Protein AF-A0A8H7W7L3-F1 (afdb_monomer_lite)

InterPro domains:
  IPR043729 Domain of unknown function DUF5672 [PF18922] (2-112)

Organism: NCBI:txid108018

Structure (mmCIF, N/CA/C/O backbone):
data_AF-A0A8H7W7L3-F1
#
_entry.id   AF-A0A8H7W7L3-F1
#
loop_
_atom_site.group_PDB
_atom_site.id
_atom_site.type_symbol
_atom_site.label_atom_id
_atom_site.label_alt_id
_atom_site.label_comp_id
_atom_site.label_asym_id
_atom_site.label_entity_id
_atom_site.label_seq_id
_atom_site.pdbx_PDB_ins_code
_atom_site.Cartn_x
_atom_site.Cartn_y
_atom_site.Cartn_z
_atom_site.occupancy
_atom_site.B_iso_or_equiv
_atom_site.auth_seq_id
_atom_site.auth_comp_id
_atom_site.auth_asym_id
_atom_site.auth_atom_id
_atom_site.pdbx_PDB_model_num
ATOM 1 N N . MET A 1 1 ? -9.084 4.767 2.997 1.00 92.62 1 MET A N 1
ATOM 2 C CA . MET A 1 1 ? -9.690 5.705 3.960 1.00 92.62 1 MET A CA 1
ATOM 3 C C . MET A 1 1 ? -8.735 5.876 5.123 1.00 92.62 1 MET A C 1
ATOM 5 O O . MET A 1 1 ? -8.254 4.860 5.604 1.00 92.62 1 MET A O 1
ATOM 9 N N . ILE A 1 2 ? -8.427 7.110 5.519 1.00 94.69 2 ILE A N 1
ATOM 10 C CA . ILE A 1 2 ? -7.705 7.400 6.769 1.00 94.69 2 ILE A CA 1
ATOM 11 C C . ILE A 1 2 ? -8.759 7.593 7.860 1.00 94.69 2 ILE A C 1
ATOM 13 O O . ILE A 1 2 ? -9.793 8.193 7.582 1.00 94.69 2 ILE A O 1
ATOM 17 N N . CYS A 1 3 ? -8.506 7.074 9.056 1.00 95.50 3 CYS A N 1
ATOM 18 C CA . CYS A 1 3 ? -9.480 7.055 10.145 1.00 95.50 3 CYS A CA 1
ATOM 19 C C . CYS A 1 3 ? -9.270 8.235 11.093 1.00 95.50 3 CYS A C 1
ATOM 21 O O . CYS A 1 3 ? -8.139 8.491 11.511 1.00 95.50 3 CYS A O 1
ATOM 23 N N . GLY A 1 4 ? -10.347 8.939 11.450 1.00 91.56 4 GLY A N 1
ATOM 24 C CA . GLY A 1 4 ? -10.273 10.118 12.320 1.00 91.56 4 GLY A CA 1
ATOM 25 C C . GLY A 1 4 ? -9.783 9.800 13.736 1.00 91.56 4 GLY A C 1
ATOM 26 O O . GLY A 1 4 ? -9.067 10.602 14.332 1.00 91.56 4 GLY A O 1
ATOM 27 N N . ASN A 1 5 ? -10.092 8.601 14.240 1.00 94.31 5 ASN A N 1
ATOM 28 C CA . ASN A 1 5 ? -9.667 8.153 15.570 1.00 94.31 5 ASN A CA 1
ATOM 29 C C . ASN A 1 5 ? -8.257 7.545 15.601 1.00 94.31 5 ASN A C 1
ATOM 31 O O . ASN A 1 5 ? -7.821 7.112 16.664 1.00 94.31 5 ASN A O 1
ATOM 35 N N . ALA A 1 6 ? -7.532 7.512 14.476 1.00 93.06 6 ALA A N 1
ATOM 36 C CA . ALA A 1 6 ? -6.223 6.877 14.398 1.00 93.06 6 ALA A CA 1
ATOM 37 C C . ALA A 1 6 ? -5.247 7.370 15.488 1.00 93.06 6 ALA A C 1
ATOM 39 O O . ALA A 1 6 ? -4.951 8.560 15.581 1.00 93.06 6 ALA A O 1
ATOM 40 N N . HIS A 1 7 ? -4.662 6.447 16.265 1.00 91.06 7 HIS A N 1
ATOM 41 C CA . HIS A 1 7 ? -3.633 6.778 17.267 1.00 91.06 7 HIS A CA 1
ATOM 42 C C . HIS A 1 7 ? -2.371 7.391 16.653 1.00 91.06 7 HIS A C 1
ATOM 44 O O . HIS A 1 7 ? -1.645 8.148 17.300 1.00 91.06 7 HIS A O 1
ATOM 50 N N . ARG A 1 8 ? -2.080 7.032 15.401 1.00 91.69 8 ARG A N 1
ATOM 51 C CA . ARG A 1 8 ? -0.943 7.540 14.637 1.00 91.69 8 ARG A CA 1
ATOM 52 C C . ARG A 1 8 ? -1.433 8.546 13.614 1.00 91.69 8 ARG A C 1
ATOM 54 O O . ARG A 1 8 ? -2.539 8.446 13.101 1.00 91.69 8 ARG A O 1
ATOM 61 N N . THR A 1 9 ? -0.562 9.481 13.263 1.00 93.06 9 THR A N 1
ATOM 62 C CA . THR A 1 9 ? -0.818 10.429 12.175 1.00 93.06 9 THR A CA 1
ATOM 63 C C . THR A 1 9 ? -0.048 10.007 10.931 1.00 93.06 9 THR A C 1
ATOM 65 O O . THR A 1 9 ? 0.904 9.229 11.010 1.00 93.06 9 THR A O 1
ATOM 68 N N . VAL A 1 10 ? -0.393 10.577 9.774 1.00 91.75 10 VAL A N 1
ATOM 69 C CA . VAL A 1 10 ? 0.396 10.426 8.537 1.00 91.75 10 VAL A CA 1
ATOM 70 C C . VAL A 1 10 ? 1.879 10.753 8.775 1.00 91.75 10 VAL A C 1
ATOM 72 O O . VAL A 1 10 ? 2.758 10.050 8.277 1.00 91.75 10 VAL A O 1
ATOM 75 N N . ASN A 1 11 ? 2.167 11.759 9.611 1.00 91.81 11 ASN A N 1
ATOM 76 C CA . ASN A 1 11 ? 3.531 12.176 9.949 1.00 91.81 11 ASN A CA 1
ATOM 77 C C . ASN A 1 11 ? 4.357 11.062 10.601 1.00 91.81 11 ASN A C 1
ATOM 79 O O . ASN A 1 11 ? 5.564 10.986 10.377 1.00 91.81 11 ASN A O 1
ATOM 83 N N . SER A 1 12 ? 3.715 10.147 11.332 1.00 91.31 12 SER A N 1
ATOM 84 C CA . SER A 1 12 ? 4.367 8.982 11.936 1.00 91.31 12 SER A CA 1
ATOM 85 C C . SER A 1 12 ? 4.935 7.996 10.907 1.00 91.31 12 SER A C 1
ATOM 87 O O . SER A 1 12 ? 5.641 7.069 11.301 1.00 91.31 12 SER A O 1
ATOM 89 N N . PHE A 1 13 ? 4.615 8.165 9.621 1.00 91.19 13 PHE A N 1
ATOM 90 C CA . PHE A 1 13 ? 5.050 7.303 8.523 1.00 91.19 13 PHE A CA 1
ATOM 91 C C . PHE A 1 13 ? 5.861 8.045 7.456 1.00 91.19 13 PHE A C 1
ATOM 93 O O . PHE A 1 13 ? 6.380 7.392 6.558 1.00 91.19 13 PHE A O 1
ATOM 100 N N . LEU A 1 14 ? 6.044 9.366 7.565 1.00 85.69 14 LEU A N 1
ATOM 101 C CA . LEU A 1 14 ? 6.873 10.145 6.634 1.00 85.69 14 LEU A CA 1
ATOM 102 C C . LEU A 1 14 ? 8.346 9.706 6.534 1.00 85.69 14 LEU A C 1
ATOM 104 O O . LEU A 1 14 ? 8.915 9.887 5.458 1.00 85.69 14 LEU A O 1
ATOM 108 N N . PRO A 1 15 ? 8.981 9.098 7.562 1.00 79.25 15 PRO A N 1
ATOM 109 C CA . PRO A 1 15 ? 10.292 8.474 7.376 1.00 79.25 15 PRO A CA 1
ATOM 110 C C . PRO A 1 15 ? 10.283 7.331 6.350 1.00 79.25 15 PRO A C 1
ATOM 112 O O . PRO A 1 15 ? 11.335 6.954 5.838 1.00 79.25 15 PRO A O 1
ATOM 115 N N . SER A 1 16 ? 9.110 6.769 6.047 1.00 75.69 16 SER A N 1
ATOM 116 C CA . SER A 1 16 ? 8.960 5.719 5.047 1.00 75.69 16 SER A CA 1
ATOM 117 C C . SER A 1 16 ? 8.977 6.315 3.651 1.00 75.69 16 SER A C 1
ATOM 119 O O . SER A 1 16 ? 8.194 7.194 3.299 1.00 75.69 16 SER A O 1
ATOM 121 N N . THR A 1 17 ? 9.837 5.761 2.812 1.00 84.50 17 THR A N 1
ATOM 122 C CA . THR A 1 17 ? 9.951 6.169 1.416 1.00 84.50 17 THR A CA 1
ATOM 123 C C . THR A 1 17 ? 8.742 5.744 0.576 1.00 84.50 17 THR A C 1
ATOM 125 O O . THR A 1 17 ? 8.335 6.452 -0.348 1.00 84.50 17 THR A O 1
ATOM 128 N N . PHE A 1 18 ? 8.169 4.585 0.896 1.00 94.75 18 PHE A N 1
ATOM 129 C CA . PHE A 1 18 ? 6.984 4.040 0.249 1.00 94.75 18 PHE A CA 1
ATOM 130 C C . PHE A 1 18 ? 6.314 3.037 1.184 1.00 94.75 18 PHE A C 1
ATOM 132 O O . PHE A 1 18 ? 6.982 2.148 1.714 1.00 94.75 18 PHE A O 1
ATOM 139 N N . ILE A 1 19 ? 5.015 3.203 1.417 1.00 95.62 19 ILE A N 1
ATOM 140 C CA . ILE A 1 19 ? 4.234 2.347 2.313 1.00 95.62 19 ILE A CA 1
ATOM 141 C C . ILE A 1 19 ? 2.780 2.305 1.851 1.00 95.62 19 ILE A C 1
ATOM 143 O O . ILE A 1 19 ? 2.239 3.302 1.378 1.00 95.62 19 ILE A O 1
ATOM 147 N N . GLY A 1 20 ? 2.158 1.143 1.992 1.00 95.88 20 GLY A N 1
ATOM 148 C CA . GLY A 1 20 ? 0.748 0.888 1.717 1.00 95.88 20 GLY A CA 1
ATOM 149 C C . GLY A 1 20 ? 0.308 -0.363 2.469 1.00 95.88 20 GLY A C 1
ATOM 150 O O . GLY A 1 20 ? 1.074 -0.898 3.275 1.00 95.88 20 GLY A O 1
ATOM 151 N N . ALA A 1 21 ? -0.895 -0.864 2.190 1.00 95.94 21 ALA A N 1
ATOM 152 C CA . ALA A 1 21 ? -1.347 -2.104 2.817 1.00 95.94 21 ALA A CA 1
ATOM 153 C C . ALA A 1 21 ? -0.463 -3.279 2.344 1.00 95.94 21 ALA A C 1
ATOM 155 O O . ALA A 1 21 ? -0.296 -3.449 1.130 1.00 95.94 21 ALA A O 1
ATOM 156 N N . PRO A 1 22 ? 0.137 -4.083 3.241 1.00 95.81 22 PRO A N 1
ATOM 157 C CA . PRO A 1 22 ? 1.095 -5.104 2.832 1.00 95.81 22 PRO A CA 1
ATOM 158 C C . PRO A 1 22 ? 0.407 -6.258 2.093 1.00 95.81 22 PRO A C 1
ATOM 160 O O . PRO A 1 22 ? -0.669 -6.711 2.474 1.00 95.81 22 PRO A O 1
ATOM 163 N N . LEU A 1 23 ? 1.041 -6.761 1.035 1.00 94.25 23 LEU A N 1
ATOM 164 C CA . LEU A 1 23 ? 0.595 -7.936 0.272 1.00 94.25 23 LEU A CA 1
ATOM 165 C C . LEU A 1 23 ? 1.491 -9.156 0.506 1.00 94.25 23 LEU A C 1
ATOM 167 O O . LEU A 1 23 ? 1.060 -10.291 0.319 1.00 94.25 23 LEU A O 1
ATOM 171 N N . SER A 1 24 ? 2.744 -8.926 0.884 1.00 92.88 24 SER A N 1
ATOM 172 C CA . SER A 1 24 ? 3.746 -9.960 1.127 1.00 92.88 24 SER A CA 1
ATOM 173 C C . SER A 1 24 ? 3.788 -10.388 2.598 1.00 92.88 24 SER A C 1
ATOM 175 O O . SER A 1 24 ? 3.432 -9.629 3.505 1.00 92.88 24 SER A O 1
ATOM 177 N N . ARG A 1 25 ? 4.256 -11.617 2.837 1.00 89.31 25 ARG A N 1
ATOM 178 C CA . ARG A 1 25 ? 4.705 -12.074 4.166 1.00 89.31 25 ARG A CA 1
ATOM 179 C C . ARG A 1 25 ? 6.132 -11.584 4.443 1.00 89.31 25 ARG A C 1
ATOM 181 O O . ARG A 1 25 ? 6.815 -11.148 3.520 1.00 89.31 25 ARG A O 1
ATOM 188 N N . ASP A 1 26 ? 6.597 -11.694 5.688 1.00 85.62 26 ASP A N 1
ATOM 189 C CA . ASP A 1 26 ? 7.909 -11.168 6.111 1.00 85.62 26 ASP A CA 1
ATOM 190 C C . ASP A 1 26 ? 9.111 -11.757 5.359 1.00 85.62 26 ASP A C 1
ATOM 192 O O . ASP A 1 26 ? 10.131 -11.094 5.202 1.00 85.62 26 ASP A O 1
ATOM 196 N N . ASN A 1 27 ? 8.993 -12.989 4.859 1.00 87.44 27 ASN A N 1
ATOM 197 C CA . ASN A 1 27 ? 10.048 -13.693 4.127 1.00 87.44 27 ASN A CA 1
ATOM 198 C C . ASN A 1 27 ? 9.931 -13.578 2.596 1.00 87.44 27 ASN A C 1
ATOM 200 O O . ASN A 1 27 ? 10.557 -14.349 1.869 1.00 87.44 27 ASN A O 1
ATOM 204 N N . GLN A 1 28 ? 9.108 -12.658 2.094 1.00 91.44 28 GLN A N 1
ATOM 205 C CA . GLN A 1 28 ? 8.880 -12.444 0.666 1.00 91.44 28 GLN A CA 1
ATOM 206 C C . GLN A 1 28 ? 9.316 -11.031 0.254 1.00 91.44 28 GLN A C 1
ATOM 208 O O . GLN A 1 28 ? 9.306 -10.129 1.094 1.00 91.44 28 GLN A O 1
ATOM 213 N N . PRO A 1 29 ? 9.649 -10.806 -1.036 1.00 92.25 29 PRO A N 1
ATOM 214 C CA . PRO A 1 29 ? 9.879 -9.459 -1.555 1.00 92.25 29 PRO A CA 1
ATOM 215 C C . PRO A 1 29 ? 8.722 -8.532 -1.195 1.00 92.25 29 PRO A C 1
ATOM 217 O O . PRO A 1 29 ? 7.556 -8.942 -1.289 1.00 92.25 29 PRO A O 1
ATOM 220 N N . LYS A 1 30 ? 9.040 -7.303 -0.784 1.00 94.88 30 LYS A N 1
ATOM 221 C CA . LYS A 1 30 ? 8.043 -6.396 -0.219 1.00 94.88 30 LYS A CA 1
ATOM 222 C C . LYS A 1 30 ? 7.086 -5.938 -1.301 1.00 94.88 30 LYS A C 1
ATOM 224 O O . LYS A 1 30 ? 7.480 -5.412 -2.339 1.00 94.88 30 LYS A O 1
ATOM 229 N N . LYS A 1 31 ? 5.798 -6.139 -1.047 1.00 95.75 31 LYS A N 1
ATOM 230 C CA . LYS A 1 31 ? 4.718 -5.717 -1.935 1.00 95.75 31 LYS A CA 1
ATOM 231 C C . LYS A 1 31 ? 3.684 -4.971 -1.120 1.00 95.75 31 LYS A C 1
ATOM 233 O O . LYS A 1 31 ? 3.272 -5.441 -0.060 1.00 95.75 31 LYS A O 1
ATOM 238 N N . PHE A 1 32 ? 3.229 -3.851 -1.659 1.00 95.75 32 PHE A N 1
ATOM 239 C CA . PHE A 1 32 ? 2.175 -3.041 -1.068 1.00 95.75 32 PHE A CA 1
ATOM 240 C C . PHE A 1 32 ? 1.038 -2.858 -2.066 1.00 95.75 32 PHE A C 1
ATOM 242 O O . PHE A 1 32 ? 1.223 -3.016 -3.272 1.00 95.75 32 PHE A O 1
ATOM 249 N N . ASN A 1 33 ? -0.137 -2.535 -1.546 1.00 92.31 33 ASN A N 1
ATOM 250 C CA . ASN A 1 33 ? -1.307 -2.134 -2.309 1.00 92.31 33 ASN A CA 1
ATOM 251 C C . ASN A 1 33 ? -1.558 -0.645 -2.069 1.00 92.31 33 ASN A C 1
ATOM 253 O O . ASN A 1 33 ? -1.625 -0.228 -0.910 1.00 92.31 33 ASN A O 1
ATOM 257 N N . GLY A 1 34 ? -1.672 0.158 -3.125 1.00 80.88 34 GLY A N 1
ATOM 258 C CA . GLY A 1 34 ? -1.535 1.607 -2.993 1.00 80.88 34 GLY A CA 1
ATOM 259 C C . GLY A 1 34 ? -2.771 2.451 -3.157 1.00 80.88 34 GLY A C 1
ATOM 260 O O . GLY A 1 34 ? -2.628 3.672 -3.137 1.00 80.88 34 GLY A O 1
ATOM 261 N N . GLY A 1 35 ? -3.973 1.869 -3.204 1.00 83.69 35 GLY A N 1
ATOM 262 C CA . GLY A 1 35 ? -5.201 2.669 -3.087 1.00 83.69 35 GLY A CA 1
ATOM 263 C C . GLY A 1 35 ? -5.283 3.462 -1.768 1.00 83.69 35 GLY A C 1
ATOM 264 O O . GLY A 1 35 ? -6.063 4.402 -1.660 1.00 83.69 35 GLY A O 1
ATOM 265 N N . LEU A 1 36 ? -4.452 3.118 -0.779 1.00 92.44 36 LEU A N 1
ATOM 266 C CA . LEU A 1 36 ? -4.001 4.008 0.287 1.00 92.44 36 LEU A CA 1
ATOM 267 C C . LEU A 1 36 ? -2.490 3.800 0.452 1.00 92.44 36 LEU A C 1
ATOM 269 O O . LEU A 1 36 ? -2.069 2.751 0.936 1.00 92.44 36 LEU A O 1
ATOM 273 N N . SER A 1 37 ? -1.682 4.770 0.024 1.00 94.19 37 SER A N 1
ATOM 274 C CA . SER A 1 37 ? -0.219 4.721 0.131 1.00 94.19 37 SER A CA 1
ATOM 275 C C . SER A 1 37 ? 0.394 6.091 0.408 1.00 94.19 37 SER A C 1
ATOM 277 O O . SER A 1 37 ? -0.163 7.119 0.024 1.00 94.19 37 SER A O 1
ATOM 279 N N . LEU A 1 38 ? 1.568 6.102 1.045 1.00 94.19 38 LEU A N 1
ATOM 280 C CA . LEU A 1 38 ? 2.476 7.249 1.030 1.00 94.19 38 LEU A CA 1
ATOM 281 C C . LEU A 1 38 ? 3.633 6.964 0.089 1.00 94.19 38 LEU A C 1
ATOM 283 O O . LEU A 1 38 ? 4.183 5.861 0.072 1.00 94.19 38 LEU A O 1
ATOM 287 N N . ARG A 1 39 ? 4.004 7.982 -0.687 1.00 93.44 39 ARG A N 1
ATOM 288 C CA . ARG A 1 39 ? 5.005 7.868 -1.742 1.00 93.44 39 ARG A CA 1
ATOM 289 C C . ARG A 1 39 ? 5.956 9.056 -1.696 1.00 93.44 39 ARG A C 1
ATOM 291 O O . ARG A 1 39 ? 5.527 10.208 -1.771 1.00 93.44 39 ARG A O 1
ATOM 298 N N . ASN A 1 40 ? 7.255 8.786 -1.640 1.00 92.50 40 ASN A N 1
ATOM 299 C CA . ASN A 1 40 ? 8.275 9.809 -1.824 1.00 92.50 40 ASN A CA 1
ATOM 300 C C . ASN A 1 40 ? 8.305 10.239 -3.301 1.00 92.50 40 ASN A C 1
ATOM 302 O O . ASN A 1 40 ? 8.851 9.540 -4.158 1.00 92.50 40 ASN A O 1
ATOM 306 N N . ARG A 1 41 ? 7.695 11.392 -3.602 1.00 93.88 41 ARG A N 1
ATOM 307 C CA . ARG A 1 41 ? 7.581 11.920 -4.971 1.00 93.88 41 ARG A CA 1
ATOM 308 C C . ARG A 1 41 ? 8.940 12.053 -5.681 1.00 93.88 41 ARG A C 1
ATOM 310 O O . ARG A 1 41 ? 9.028 11.547 -6.799 1.00 93.88 41 ARG A O 1
ATOM 317 N N . PRO A 1 42 ? 9.984 12.682 -5.100 1.00 94.62 42 PRO A N 1
ATOM 318 C CA . PRO A 1 42 ? 11.302 12.743 -5.735 1.00 94.62 42 PRO A CA 1
ATOM 319 C C . PRO A 1 42 ? 11.855 11.375 -6.145 1.00 94.62 42 PRO A C 1
ATOM 321 O O . PRO A 1 42 ? 12.358 11.229 -7.257 1.00 94.62 42 PRO A O 1
ATOM 324 N N . LEU A 1 43 ? 11.719 10.357 -5.291 1.00 94.25 43 LEU A N 1
ATOM 325 C CA . LEU A 1 43 ? 12.184 9.014 -5.624 1.00 94.25 43 LEU A CA 1
ATOM 326 C C . LEU A 1 43 ? 11.360 8.369 -6.742 1.00 94.25 43 LEU A C 1
ATOM 328 O O . LEU A 1 43 ? 11.939 7.789 -7.656 1.00 94.25 43 LEU A O 1
ATOM 332 N N . VAL A 1 44 ? 10.029 8.468 -6.687 1.00 94.88 44 VAL A N 1
ATOM 333 C CA . VAL A 1 44 ? 9.151 7.942 -7.746 1.00 94.88 44 VAL A CA 1
ATOM 334 C C . VAL A 1 44 ? 9.527 8.551 -9.097 1.00 94.88 44 VAL A C 1
ATOM 336 O O . VAL A 1 44 ? 9.702 7.825 -10.072 1.00 94.88 44 VAL A O 1
ATOM 339 N N . LEU A 1 45 ? 9.727 9.871 -9.147 1.00 96.00 45 LEU A N 1
ATOM 340 C CA . LEU A 1 45 ? 10.150 10.558 -10.367 1.00 96.00 45 LEU A CA 1
ATOM 341 C C . LEU A 1 45 ? 11.546 10.121 -10.827 1.00 96.00 45 LEU A C 1
ATOM 343 O O . LEU A 1 45 ? 11.740 9.915 -12.018 1.00 96.00 45 LEU A O 1
ATOM 347 N N . SER A 1 46 ? 12.486 9.923 -9.899 1.00 95.94 46 SER A N 1
ATOM 348 C CA . SER A 1 46 ? 13.829 9.404 -10.199 1.00 95.94 4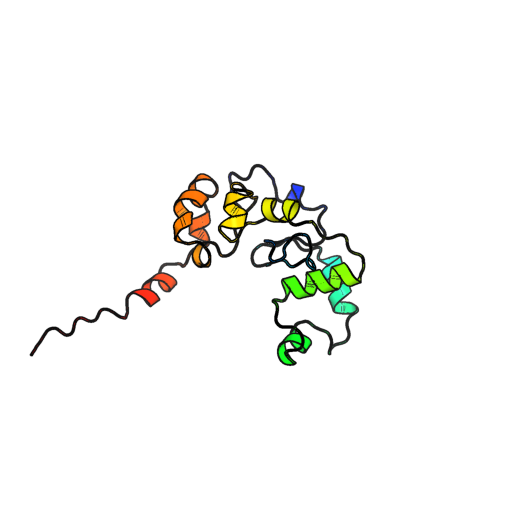6 SER A CA 1
ATOM 349 C C . SER A 1 46 ? 13.795 7.993 -1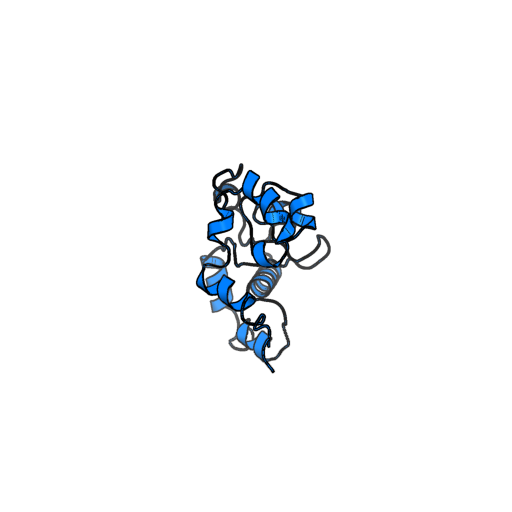0.804 1.00 95.94 46 SER A C 1
ATOM 351 O O . SER A 1 46 ? 14.521 7.692 -11.756 1.00 95.94 46 SER A O 1
ATOM 353 N N . ILE A 1 47 ? 12.914 7.119 -10.304 1.00 96.06 47 ILE A N 1
ATOM 354 C CA . ILE A 1 47 ? 12.687 5.793 -10.894 1.00 96.06 47 ILE A CA 1
ATOM 355 C C . ILE A 1 47 ? 12.172 5.959 -12.323 1.00 96.06 47 ILE A C 1
ATOM 357 O O . ILE A 1 47 ? 12.798 5.448 -13.246 1.00 96.06 47 ILE A O 1
ATOM 361 N N . LEU A 1 48 ? 11.105 6.735 -12.517 1.00 95.38 48 LEU A N 1
ATOM 362 C CA . LEU A 1 48 ? 10.509 6.960 -13.836 1.00 95.38 48 LEU A CA 1
ATOM 363 C C . LEU A 1 48 ? 11.488 7.586 -14.842 1.00 95.38 48 LEU A C 1
ATOM 365 O O . LEU A 1 48 ? 11.441 7.243 -16.017 1.00 95.38 48 LEU A O 1
ATOM 369 N N . SER A 1 49 ? 12.397 8.459 -14.401 1.00 95.62 49 SER A N 1
ATOM 370 C CA . SER A 1 49 ? 13.396 9.079 -15.280 1.00 95.62 49 SER A CA 1
ATOM 371 C C . SER A 1 49 ? 14.611 8.197 -15.579 1.00 95.62 49 SER A C 1
ATOM 373 O O . SER A 1 49 ? 15.364 8.509 -16.495 1.00 95.62 49 SER A O 1
ATOM 375 N N . SER A 1 50 ? 14.856 7.147 -14.785 1.00 94.62 50 SER A N 1
ATOM 376 C CA . SER A 1 50 ? 16.048 6.289 -14.917 1.00 94.62 50 SER A CA 1
ATOM 377 C C . SER A 1 50 ? 15.791 4.970 -15.644 1.00 94.62 50 SER A C 1
ATOM 379 O O . SER A 1 50 ? 16.738 4.325 -16.088 1.00 94.62 50 SER A O 1
ATOM 381 N N . ILE A 1 51 ? 14.533 4.544 -15.748 1.00 94.69 51 ILE A N 1
ATOM 382 C CA . ILE A 1 51 ? 14.155 3.295 -16.413 1.00 94.69 51 ILE A CA 1
ATOM 383 C C . ILE A 1 51 ? 14.077 3.464 -17.932 1.00 94.69 51 ILE A C 1
ATOM 385 O O . ILE A 1 51 ? 13.683 4.507 -18.450 1.00 94.69 51 ILE A O 1
ATOM 389 N N . ALA A 1 52 ? 14.421 2.399 -18.655 1.00 93.12 52 ALA A N 1
ATOM 390 C CA . ALA A 1 52 ? 14.172 2.330 -20.087 1.00 93.12 52 ALA A CA 1
ATOM 391 C C . ALA A 1 52 ? 12.661 2.255 -20.367 1.00 93.12 52 ALA A C 1
ATOM 393 O O . ALA A 1 52 ? 11.899 1.686 -19.584 1.00 93.12 52 ALA A O 1
ATOM 394 N N . PHE A 1 53 ? 12.229 2.772 -21.519 1.00 88.50 53 PHE A N 1
ATOM 395 C CA . PHE A 1 53 ? 10.814 2.788 -21.913 1.00 88.50 53 PHE A CA 1
ATOM 396 C C . PHE A 1 53 ? 10.172 1.388 -21.962 1.00 88.50 53 PHE A C 1
ATOM 398 O O . PHE A 1 53 ? 8.993 1.231 -21.670 1.00 88.50 53 PHE A O 1
ATOM 405 N N . ASN A 1 54 ? 10.942 0.348 -22.289 1.00 91.50 54 ASN A N 1
ATOM 406 C CA . ASN A 1 54 ? 10.469 -1.041 -22.316 1.00 91.50 54 ASN A CA 1
ATOM 407 C C . ASN A 1 54 ? 10.505 -1.743 -20.944 1.00 91.50 54 ASN A C 1
ATOM 409 O O . ASN A 1 54 ? 10.213 -2.933 -20.867 1.00 91.50 54 ASN A O 1
ATOM 413 N N . ALA A 1 55 ? 10.882 -1.025 -19.886 1.00 93.88 55 ALA A N 1
ATOM 414 C CA . ALA A 1 55 ? 11.007 -1.535 -18.528 1.00 93.88 55 ALA A CA 1
ATOM 415 C C . ALA A 1 55 ? 10.073 -0.810 -17.543 1.00 93.88 55 ALA A C 1
ATOM 417 O O . ALA A 1 55 ? 10.287 -0.903 -16.339 1.00 93.88 55 ALA A O 1
ATOM 418 N N . THR A 1 56 ? 9.065 -0.066 -18.019 1.00 96.44 56 THR A N 1
ATOM 419 C CA . THR A 1 56 ? 8.026 0.504 -17.142 1.00 96.44 56 THR A CA 1
ATOM 420 C C . THR A 1 56 ? 7.054 -0.573 -16.666 1.00 96.44 56 THR A C 1
ATOM 422 O O . THR A 1 56 ? 6.988 -1.667 -17.235 1.00 96.44 56 THR A O 1
ATOM 425 N N . TRP A 1 57 ? 6.258 -0.258 -15.640 1.00 96.56 57 TRP A N 1
ATOM 426 C CA . TRP A 1 57 ? 5.187 -1.149 -15.200 1.00 96.56 57 TRP A CA 1
ATOM 427 C C . TRP A 1 57 ? 4.216 -1.476 -16.343 1.00 96.56 57 TRP A C 1
ATOM 429 O O . TRP A 1 57 ? 3.888 -2.641 -16.538 1.00 96.56 57 TRP A O 1
ATOM 439 N N . GLU A 1 58 ? 3.804 -0.486 -17.138 1.00 96.25 58 GLU A N 1
ATOM 440 C CA . GLU A 1 58 ? 2.885 -0.669 -18.265 1.00 96.25 58 GLU A CA 1
ATOM 441 C C . GLU A 1 58 ? 3.471 -1.594 -19.334 1.00 96.25 58 GLU A C 1
ATOM 443 O O . GLU A 1 58 ? 2.761 -2.455 -19.860 1.00 96.25 58 GLU A O 1
ATOM 448 N N . ALA A 1 59 ? 4.762 -1.439 -19.644 1.00 96.75 59 ALA A N 1
ATOM 449 C CA . ALA A 1 59 ? 5.451 -2.276 -20.617 1.00 96.75 59 ALA A CA 1
ATOM 450 C C . ALA A 1 59 ? 5.538 -3.732 -20.132 1.00 96.75 59 ALA A C 1
ATOM 452 O O . ALA A 1 59 ? 5.173 -4.653 -20.867 1.00 96.75 59 ALA A O 1
ATOM 453 N N . GLU A 1 60 ? 5.950 -3.948 -18.880 1.00 97.12 60 GLU A N 1
ATOM 454 C CA . GLU A 1 60 ? 6.046 -5.287 -18.287 1.00 97.12 60 GLU A CA 1
ATOM 455 C C . GLU A 1 60 ? 4.671 -5.950 -18.096 1.00 97.12 60 GLU A C 1
ATOM 457 O O . GLU A 1 60 ? 4.518 -7.151 -18.339 1.00 97.12 60 GLU A O 1
ATOM 462 N N . ALA A 1 61 ? 3.654 -5.177 -17.703 1.00 96.38 61 ALA A N 1
ATOM 463 C CA . ALA A 1 61 ? 2.281 -5.652 -17.557 1.00 96.38 61 ALA A CA 1
ATOM 464 C C . ALA A 1 61 ? 1.684 -6.055 -18.911 1.00 96.38 61 ALA A C 1
ATOM 466 O O . ALA A 1 61 ? 1.100 -7.134 -19.034 1.00 96.38 61 ALA A O 1
ATOM 467 N N . SER A 1 62 ? 1.895 -5.241 -19.951 1.00 96.62 62 SER A N 1
ATOM 468 C CA . SER A 1 62 ? 1.445 -5.539 -21.319 1.00 96.62 62 SER A CA 1
ATOM 469 C C . SER A 1 62 ? 2.134 -6.781 -21.885 1.00 96.62 62 SER A C 1
ATOM 471 O O . SER A 1 62 ? 1.490 -7.621 -22.514 1.00 96.62 62 SER A O 1
ATOM 473 N N . ALA A 1 63 ? 3.431 -6.941 -21.609 1.00 96.81 63 ALA A N 1
ATOM 474 C CA . ALA A 1 63 ? 4.207 -8.122 -21.979 1.00 96.81 63 ALA A CA 1
ATOM 475 C C . ALA A 1 63 ? 3.914 -9.353 -21.098 1.00 96.81 63 ALA A C 1
ATOM 477 O O . ALA A 1 63 ? 4.439 -10.433 -21.368 1.00 96.81 63 ALA A O 1
ATOM 478 N N . LYS A 1 64 ? 3.092 -9.210 -20.046 1.00 96.19 64 LYS A N 1
ATOM 479 C CA . LYS A 1 64 ? 2.792 -10.242 -19.038 1.00 96.19 64 LYS A CA 1
ATOM 480 C C . LYS A 1 64 ? 4.035 -10.791 -18.322 1.00 96.19 64 LYS A C 1
ATOM 482 O O . LYS A 1 64 ? 3.990 -11.884 -17.761 1.00 96.19 64 LYS A O 1
ATOM 487 N N . THR A 1 65 ? 5.135 -10.039 -18.306 1.00 96.06 65 THR A N 1
ATOM 488 C CA . THR A 1 65 ? 6.364 -10.394 -17.575 1.00 96.06 65 THR A CA 1
ATOM 489 C C . THR A 1 65 ? 6.301 -9.963 -16.111 1.00 96.06 65 THR A C 1
ATOM 491 O O . THR A 1 65 ? 7.029 -10.496 -15.274 1.00 96.06 65 THR A O 1
ATOM 494 N N . TYR A 1 66 ? 5.384 -9.051 -15.779 1.00 95.12 66 TYR A N 1
ATOM 495 C CA . TYR A 1 66 ? 5.032 -8.692 -14.413 1.00 95.12 66 TYR A CA 1
ATOM 496 C C . TYR A 1 66 ? 3.513 -8.637 -14.251 1.00 95.12 66 TYR A C 1
ATOM 498 O O . TYR A 1 66 ? 2.826 -7.946 -14.994 1.00 95.12 66 TYR A O 1
ATOM 506 N N . THR A 1 67 ? 2.974 -9.377 -13.281 1.00 94.19 67 THR A N 1
ATOM 507 C CA . THR A 1 67 ? 1.519 -9.580 -13.139 1.00 94.19 67 THR A CA 1
ATOM 508 C C . THR A 1 67 ? 0.915 -8.909 -11.907 1.00 94.19 67 THR A C 1
ATOM 510 O O . THR A 1 67 ? -0.287 -9.018 -11.673 1.00 94.19 67 THR A O 1
ATOM 513 N N . HIS A 1 68 ? 1.723 -8.220 -11.100 1.00 93.94 68 HIS A N 1
ATOM 514 C CA . HIS A 1 68 ? 1.230 -7.487 -9.936 1.00 93.94 68 HIS A CA 1
ATOM 515 C C . HIS A 1 68 ? 0.953 -6.015 -10.275 1.00 93.94 68 HIS A C 1
ATOM 517 O O . HIS A 1 68 ? 1.380 -5.498 -11.309 1.00 93.94 68 HIS A O 1
ATOM 523 N N . GLY A 1 69 ? 0.222 -5.338 -9.386 1.00 93.50 69 GLY A N 1
ATOM 524 C CA . GLY A 1 69 ? -0.101 -3.920 -9.539 1.00 93.50 69 GLY A CA 1
ATOM 525 C C . GLY A 1 69 ? 1.127 -3.008 -9.504 1.00 93.50 69 GLY A C 1
ATOM 526 O O . GLY A 1 69 ? 2.201 -3.398 -9.038 1.00 93.50 69 GLY A O 1
ATOM 527 N N . GLU A 1 70 ? 0.929 -1.777 -9.971 1.00 95.50 70 GLU A N 1
ATOM 528 C CA . GLU A 1 70 ? 1.949 -0.726 -10.060 1.00 95.50 70 GLU A CA 1
ATOM 529 C C . GLU A 1 70 ? 2.662 -0.474 -8.721 1.00 95.50 70 GLU A C 1
ATOM 531 O O . GLU A 1 70 ? 3.881 -0.341 -8.683 1.00 95.50 70 GLU A O 1
ATOM 536 N N . ASP A 1 71 ? 1.949 -0.541 -7.599 1.00 95.19 71 ASP A N 1
ATOM 537 C CA . ASP A 1 71 ? 2.537 -0.374 -6.268 1.00 95.19 71 ASP A CA 1
ATOM 538 C C . ASP A 1 71 ? 3.579 -1.431 -5.907 1.00 95.19 71 ASP A C 1
ATOM 540 O O . ASP A 1 71 ? 4.640 -1.134 -5.353 1.00 95.19 71 ASP A O 1
ATOM 544 N N . ALA A 1 72 ? 3.278 -2.690 -6.224 1.00 95.88 72 ALA A N 1
ATOM 545 C CA . ALA A 1 72 ? 4.203 -3.792 -6.015 1.00 95.88 72 ALA A CA 1
ATOM 546 C C . ALA A 1 72 ? 5.408 -3.672 -6.961 1.00 95.88 72 ALA A C 1
ATOM 548 O O . ALA A 1 72 ? 6.520 -4.072 -6.604 1.00 95.88 72 ALA A O 1
ATOM 549 N N . TRP A 1 73 ? 5.198 -3.107 -8.153 1.00 96.88 73 TRP A N 1
ATOM 550 C CA . TRP A 1 73 ? 6.266 -2.825 -9.103 1.00 96.88 73 TRP A CA 1
ATOM 551 C C . TRP A 1 73 ? 7.190 -1.717 -8.585 1.00 96.88 73 TRP A C 1
ATOM 553 O O . TRP A 1 73 ? 8.405 -1.904 -8.567 1.00 96.88 73 TRP A O 1
ATOM 563 N N . PHE A 1 74 ? 6.645 -0.620 -8.051 1.00 96.50 74 PHE A N 1
ATOM 564 C CA . PHE A 1 74 ? 7.452 0.436 -7.435 1.00 96.50 74 PHE A CA 1
ATOM 565 C C . PHE A 1 74 ? 8.209 -0.057 -6.208 1.00 96.50 74 PHE A C 1
ATOM 567 O O . PHE A 1 74 ? 9.391 0.250 -6.075 1.00 96.50 74 PHE A O 1
ATOM 574 N N . ALA A 1 75 ? 7.579 -0.863 -5.349 1.00 96.00 75 ALA A N 1
ATOM 575 C CA . ALA A 1 75 ? 8.267 -1.483 -4.220 1.00 96.00 75 ALA A CA 1
ATOM 576 C C . ALA A 1 75 ? 9.488 -2.294 -4.695 1.00 96.00 75 ALA A C 1
ATOM 578 O O . ALA A 1 75 ? 10.598 -2.078 -4.212 1.00 96.00 75 ALA A O 1
ATOM 579 N N . ARG A 1 76 ? 9.324 -3.127 -5.732 1.00 95.94 76 ARG A N 1
ATOM 580 C CA . ARG A 1 76 ? 10.426 -3.881 -6.353 1.00 95.94 76 ARG A CA 1
ATOM 581 C C . ARG A 1 76 ? 11.534 -2.964 -6.882 1.00 95.94 76 ARG A C 1
ATOM 583 O O . ARG A 1 76 ? 12.712 -3.233 -6.656 1.00 95.94 76 ARG A O 1
ATOM 590 N N . GLU A 1 77 ? 11.183 -1.893 -7.590 1.00 96.38 77 GLU A N 1
ATOM 591 C CA . GLU A 1 77 ? 12.166 -0.949 -8.137 1.00 96.38 77 GLU A CA 1
ATOM 592 C C . GLU A 1 77 ? 12.919 -0.166 -7.059 1.00 96.38 77 GLU A C 1
ATOM 594 O O . GLU A 1 77 ? 14.102 0.144 -7.232 1.00 96.38 77 GLU A O 1
ATOM 599 N N . MET A 1 78 ? 12.258 0.123 -5.941 1.00 95.69 78 MET A N 1
ATOM 600 C CA . MET A 1 78 ? 12.870 0.731 -4.765 1.00 95.69 78 MET A CA 1
ATOM 601 C C . MET A 1 78 ? 13.821 -0.245 -4.062 1.00 95.69 78 MET A C 1
ATOM 603 O O . MET A 1 78 ? 14.959 0.130 -3.778 1.00 95.69 78 MET A O 1
ATOM 607 N N . GLU A 1 79 ? 13.423 -1.506 -3.857 1.00 94.50 79 GLU A N 1
ATOM 608 C CA . GLU A 1 79 ? 14.305 -2.536 -3.282 1.00 94.50 79 GLU A CA 1
ATOM 609 C C . GLU A 1 79 ? 15.562 -2.745 -4.137 1.00 94.50 79 GLU A C 1
ATOM 611 O O . GLU A 1 79 ? 16.672 -2.770 -3.605 1.00 94.50 79 GLU A O 1
ATOM 616 N N . ARG A 1 80 ? 15.422 -2.793 -5.470 1.00 94.88 80 ARG A N 1
ATOM 617 C CA . ARG A 1 80 ? 16.556 -2.889 -6.413 1.00 94.88 80 ARG A CA 1
ATOM 618 C C . ARG A 1 80 ? 17.548 -1.730 -6.299 1.00 94.88 80 ARG A C 1
ATOM 620 O O . ARG A 1 80 ? 18.716 -1.895 -6.632 1.00 94.88 80 ARG A O 1
ATOM 627 N N . ARG A 1 81 ? 17.094 -0.568 -5.826 1.00 94.12 81 ARG A N 1
ATOM 628 C CA . ARG A 1 81 ? 17.907 0.640 -5.608 1.00 94.12 81 ARG A CA 1
ATOM 629 C C . ARG A 1 81 ? 18.410 0.763 -4.164 1.00 94.12 81 ARG A C 1
ATOM 631 O O . ARG A 1 81 ? 18.923 1.812 -3.789 1.00 94.12 81 ARG A O 1
ATOM 638 N N . GLY A 1 82 ? 18.259 -0.284 -3.350 1.00 94.31 82 GLY A N 1
ATOM 639 C CA . GLY A 1 82 ? 18.722 -0.310 -1.960 1.00 94.31 82 GLY A CA 1
ATOM 640 C C . GLY A 1 82 ? 17.872 0.529 -1.004 1.00 94.31 82 GLY A C 1
ATOM 641 O O . GLY A 1 82 ? 18.302 0.829 0.109 1.00 94.31 82 GLY A O 1
ATOM 642 N N . VAL A 1 83 ? 16.665 0.925 -1.413 1.00 93.69 83 VAL A N 1
ATOM 643 C CA . VAL A 1 83 ? 15.758 1.693 -0.560 1.00 93.69 83 VAL A CA 1
ATOM 644 C C . VAL A 1 83 ? 15.225 0.784 0.538 1.00 93.69 83 VAL A C 1
ATOM 646 O O . VAL A 1 83 ? 14.628 -0.262 0.277 1.00 93.69 83 VAL A O 1
ATOM 649 N N . LYS A 1 84 ? 15.390 1.212 1.790 1.00 92.19 84 LYS A N 1
ATOM 650 C CA . LYS A 1 84 ? 14.820 0.510 2.937 1.00 92.19 84 LYS A CA 1
ATOM 651 C C . LYS A 1 84 ? 13.313 0.754 2.994 1.00 92.19 84 LYS A C 1
ATOM 653 O O . LYS A 1 84 ? 12.857 1.792 3.464 1.00 92.19 84 LYS A O 1
ATOM 658 N N . LEU A 1 85 ? 12.546 -0.215 2.510 1.00 94.25 85 LEU A N 1
ATOM 659 C CA . LEU A 1 85 ? 11.094 -0.227 2.662 1.00 94.25 85 LEU A CA 1
ATOM 660 C C . LEU A 1 85 ? 10.691 -0.709 4.069 1.00 94.25 85 LEU A C 1
ATOM 662 O O . LEU A 1 85 ? 11.426 -1.518 4.650 1.00 94.25 85 LEU A O 1
ATOM 666 N N . PRO A 1 86 ? 9.534 -0.285 4.600 1.00 93.75 86 PRO A N 1
ATOM 667 C CA . PRO A 1 86 ? 9.003 -0.793 5.865 1.00 93.75 86 PRO A CA 1
ATOM 668 C C . PRO A 1 86 ? 8.775 -2.308 5.837 1.00 93.75 86 PRO A C 1
ATOM 670 O O . PRO A 1 86 ? 8.577 -2.900 4.771 1.00 93.75 86 PRO A O 1
ATOM 673 N N . ASN A 1 87 ? 8.848 -2.959 6.994 1.00 93.12 87 ASN A N 1
ATOM 674 C CA . ASN A 1 87 ? 8.461 -4.367 7.128 1.00 93.12 87 ASN A CA 1
ATOM 675 C C . ASN A 1 87 ? 6.929 -4.515 7.240 1.00 93.12 87 ASN A C 1
ATOM 677 O O . ASN A 1 87 ? 6.196 -3.524 7.249 1.00 93.12 87 ASN A O 1
ATOM 681 N N . ARG A 1 88 ? 6.429 -5.757 7.309 1.00 94.31 88 ARG A N 1
ATOM 682 C CA . ARG A 1 88 ? 4.987 -6.008 7.418 1.00 94.31 88 ARG A CA 1
ATOM 683 C C . ARG A 1 88 ? 4.396 -5.384 8.681 1.00 94.31 88 ARG A C 1
ATOM 685 O O . ARG A 1 88 ? 3.374 -4.719 8.568 1.00 94.31 88 ARG A O 1
ATOM 692 N N . ALA A 1 89 ? 5.046 -5.560 9.833 1.00 93.50 89 ALA A N 1
ATOM 693 C CA . ALA A 1 89 ? 4.580 -5.045 11.121 1.00 93.50 89 ALA A CA 1
ATOM 694 C C . ALA A 1 89 ? 4.441 -3.511 11.130 1.00 93.50 89 ALA A C 1
ATOM 696 O O . ALA A 1 89 ? 3.529 -2.968 11.744 1.00 93.50 89 ALA A O 1
ATOM 697 N N . GLU A 1 90 ? 5.312 -2.789 10.424 1.00 93.88 90 GLU A N 1
ATOM 698 C CA . GLU A 1 90 ? 5.186 -1.342 10.218 1.00 93.88 90 GLU A CA 1
ATOM 699 C C . GLU A 1 90 ? 4.065 -1.006 9.222 1.00 93.88 90 GLU A C 1
ATOM 701 O O . GLU A 1 90 ? 3.326 -0.040 9.417 1.00 93.88 90 GLU A O 1
ATOM 706 N N . ALA A 1 91 ? 3.925 -1.803 8.161 1.00 95.38 91 ALA A N 1
ATOM 707 C CA . ALA A 1 91 ? 2.951 -1.587 7.098 1.00 95.38 91 ALA A CA 1
ATOM 708 C C . ALA A 1 91 ? 1.498 -1.842 7.528 1.00 95.38 91 ALA A C 1
ATOM 710 O O . ALA A 1 91 ? 0.620 -1.071 7.142 1.00 95.38 91 ALA A O 1
ATOM 711 N N . VAL A 1 92 ? 1.233 -2.859 8.357 1.00 96.00 92 VAL A N 1
ATOM 712 C CA . VAL A 1 92 ? -0.120 -3.113 8.891 1.00 96.00 92 VAL A CA 1
ATOM 713 C C . VAL A 1 92 ? -0.595 -1.981 9.799 1.00 96.00 92 VAL A C 1
ATOM 715 O O . VAL A 1 92 ? -1.767 -1.635 9.775 1.00 96.00 92 VAL A O 1
ATOM 718 N N . GLN A 1 93 ? 0.314 -1.301 10.504 1.00 96.12 93 GLN A N 1
ATOM 719 C CA . GLN A 1 93 ? -0.039 -0.108 11.283 1.00 96.12 93 GLN A CA 1
ATOM 720 C C . GLN A 1 93 ? -0.438 1.078 10.397 1.00 96.12 93 GLN A C 1
ATOM 722 O O . GLN A 1 93 ? -1.172 1.962 10.840 1.00 96.12 93 GLN A O 1
ATOM 727 N N . PHE A 1 94 ? 0.059 1.134 9.157 1.00 96.69 94 PHE A N 1
ATOM 728 C CA . PHE A 1 94 ? -0.313 2.169 8.197 1.00 96.69 94 PHE A CA 1
ATOM 729 C C . PHE A 1 94 ? -1.665 1.868 7.551 1.00 96.69 94 PHE A C 1
ATOM 731 O O . PHE A 1 94 ? -2.553 2.720 7.555 1.00 96.69 94 PHE A O 1
ATOM 738 N N . ALA A 1 95 ? -1.827 0.672 6.984 1.00 96.38 95 ALA A N 1
ATOM 739 C CA . ALA A 1 95 ? -3.076 0.298 6.344 1.00 96.38 95 ALA A CA 1
ATOM 740 C C . ALA A 1 95 ? -3.362 -1.205 6.395 1.00 96.38 95 ALA A C 1
ATOM 742 O O . ALA A 1 95 ? -2.523 -2.022 6.009 1.00 96.38 95 ALA A O 1
ATOM 743 N N . CYS A 1 96 ? -4.602 -1.545 6.745 1.00 96.38 96 CYS A N 1
ATOM 744 C CA . CYS A 1 96 ? -5.134 -2.905 6.660 1.00 96.38 96 CYS A CA 1
ATOM 745 C C . CYS A 1 96 ? -6.101 -3.049 5.475 1.00 96.38 96 CYS A C 1
ATOM 747 O O . CYS A 1 96 ? -6.783 -2.103 5.073 1.00 96.38 96 CYS A O 1
ATOM 749 N N . GLN A 1 97 ? -6.173 -4.250 4.907 1.00 94.56 97 GLN A N 1
ATOM 750 C CA . GLN A 1 97 ? -7.065 -4.584 3.795 1.00 94.56 97 GLN A CA 1
ATOM 751 C C . GLN A 1 97 ? -7.713 -5.974 3.882 1.00 94.56 97 GLN A C 1
ATOM 753 O O . GLN A 1 97 ? -8.470 -6.325 2.985 1.00 94.56 97 GLN A O 1
ATOM 758 N N . GLY A 1 98 ? -7.404 -6.790 4.892 1.00 94.50 98 GLY A N 1
ATOM 759 C CA . GLY A 1 98 ? -7.932 -8.153 5.015 1.00 94.50 98 GLY A CA 1
ATOM 760 C C . GLY A 1 98 ? -7.943 -8.658 6.457 1.00 94.50 98 GLY A C 1
ATOM 761 O O . GLY A 1 98 ? -7.316 -8.044 7.319 1.00 94.50 98 GLY A O 1
ATOM 762 N N . GLU A 1 99 ? -8.622 -9.782 6.704 1.00 94.94 99 GLU A N 1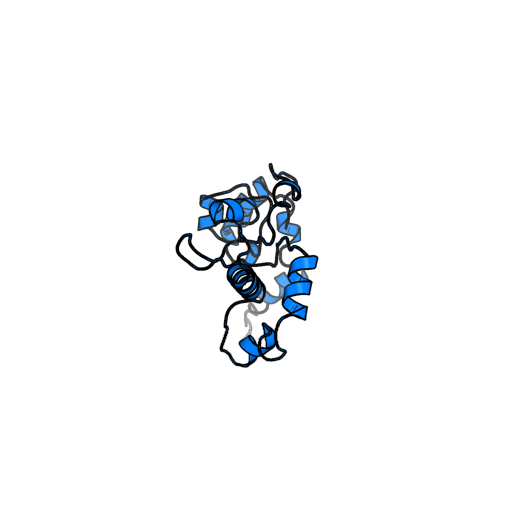
ATOM 763 C CA . GLU A 1 99 ? -8.919 -10.278 8.062 1.00 94.94 99 GLU A CA 1
ATOM 764 C C . GLU A 1 99 ? -7.657 -10.468 8.889 1.00 94.94 99 GLU A C 1
ATOM 766 O O . GLU A 1 99 ? -7.511 -9.837 9.924 1.00 94.94 99 GLU A O 1
ATOM 771 N N . SER A 1 100 ? -6.670 -11.201 8.359 1.00 93.94 100 SER A N 1
ATOM 772 C CA . SER A 1 100 ? -5.421 -11.463 9.088 1.00 93.94 100 SER A CA 1
ATOM 773 C C . SER A 1 100 ? -4.688 -10.193 9.532 1.00 93.94 100 SER A C 1
ATOM 775 O O . SER A 1 100 ? -3.940 -10.222 10.495 1.00 93.94 100 SER A O 1
ATOM 777 N N . GLN A 1 101 ? -4.843 -9.092 8.788 1.00 95.12 101 GLN A N 1
ATOM 778 C CA . GLN A 1 101 ? -4.201 -7.820 9.129 1.00 95.12 101 GLN A CA 1
ATOM 779 C C . GLN A 1 101 ? -5.008 -7.072 10.181 1.00 95.12 101 GLN A C 1
ATOM 781 O O . GLN A 1 101 ? -4.419 -6.445 11.048 1.00 95.12 101 GLN A O 1
ATOM 786 N N . LEU A 1 102 ? -6.338 -7.151 10.105 1.00 95.12 102 LEU A N 1
ATOM 787 C CA . LEU A 1 102 ? -7.228 -6.589 11.111 1.00 95.12 102 LEU A CA 1
ATOM 788 C C . LEU A 1 102 ? -7.096 -7.333 12.448 1.00 95.12 102 LEU A C 1
ATOM 790 O O . LEU A 1 102 ? -7.119 -6.695 13.490 1.00 95.12 102 LEU A O 1
ATOM 794 N N . ASP A 1 103 ? -6.904 -8.652 12.424 1.00 95.44 103 ASP A N 1
ATOM 795 C CA . ASP A 1 103 ? -6.677 -9.451 13.632 1.00 95.44 103 ASP A CA 1
ATOM 796 C C . ASP A 1 103 ? -5.286 -9.179 14.246 1.00 95.44 103 ASP A C 1
ATOM 798 O O . ASP A 1 103 ? -5.125 -9.210 15.463 1.00 95.44 103 ASP A O 1
ATOM 802 N N . GLU A 1 104 ? -4.279 -8.887 13.411 1.00 94.12 104 GLU A N 1
ATOM 803 C CA . GLU A 1 104 ? -2.918 -8.510 13.832 1.00 94.12 104 GLU A CA 1
ATOM 804 C C . GLU A 1 104 ? -2.858 -7.071 14.371 1.00 94.12 104 GLU A C 1
ATOM 806 O O . GLU A 1 104 ? -2.197 -6.801 15.374 1.00 94.12 104 GLU A O 1
ATOM 811 N N . TRP A 1 105 ? -3.540 -6.142 13.699 1.00 95.44 105 TRP A N 1
ATOM 812 C CA . TRP A 1 105 ? -3.562 -4.724 14.032 1.00 95.44 105 TRP A CA 1
ATOM 813 C C . TRP A 1 105 ? -4.948 -4.114 13.744 1.00 95.44 105 TRP A C 1
ATOM 815 O O . TRP A 1 105 ? -5.194 -3.618 12.637 1.00 95.44 105 TRP A O 1
ATOM 825 N N . PRO A 1 106 ? -5.863 -4.119 14.734 1.00 94.12 106 PRO A N 1
ATOM 826 C CA . PRO A 1 106 ? -7.246 -3.665 14.548 1.00 94.12 106 PRO A CA 1
ATOM 827 C C . PRO A 1 106 ? -7.380 -2.161 14.289 1.00 94.12 106 PRO A C 1
ATOM 829 O O . PRO A 1 106 ? -8.359 -1.709 13.697 1.00 94.12 106 PRO A O 1
ATOM 832 N N . GLU A 1 107 ? -6.378 -1.394 14.721 1.00 95.50 107 GLU A N 1
ATOM 833 C CA . GLU A 1 107 ? -6.417 0.064 14.817 1.00 95.50 107 GLU A CA 1
ATOM 834 C C . GLU A 1 107 ? -5.336 0.733 13.937 1.00 95.50 107 GLU A C 1
ATOM 836 O O . GLU A 1 107 ? -4.442 1.429 14.439 1.00 95.50 107 GLU A O 1
ATOM 841 N N . PRO A 1 108 ? -5.329 0.502 12.607 1.00 96.31 108 PRO A N 1
ATOM 842 C CA . PRO A 1 108 ? -4.353 1.113 11.710 1.00 96.31 108 PRO A CA 1
ATOM 843 C C . PRO A 1 108 ? -4.661 2.600 11.495 1.00 96.31 108 PRO A C 1
ATOM 845 O O . PRO A 1 108 ? -5.748 3.087 11.816 1.00 96.31 108 PRO A O 1
ATOM 848 N N . LEU A 1 109 ? -3.733 3.324 10.866 1.00 96.88 109 LEU A N 1
ATOM 849 C CA . LEU A 1 109 ? -3.996 4.685 10.381 1.00 96.88 109 LEU A CA 1
ATOM 850 C C . LEU A 1 109 ? -5.154 4.715 9.366 1.00 96.88 109 LEU A C 1
ATOM 852 O O . LEU A 1 109 ? -5.892 5.699 9.286 1.00 96.88 109 LEU A O 1
ATOM 856 N N . GLY A 1 110 ? -5.318 3.654 8.578 1.00 96.44 110 GLY A N 1
ATOM 857 C CA . GLY A 1 110 ? -6.397 3.579 7.611 1.00 96.44 110 GLY A CA 1
ATOM 858 C C . GLY A 1 110 ? -6.675 2.191 7.059 1.00 96.44 110 GLY A C 1
ATOM 859 O O . GLY A 1 110 ? -6.016 1.204 7.371 1.00 96.44 110 GLY A O 1
ATOM 860 N N . PHE A 1 111 ? -7.665 2.135 6.177 1.00 96.25 111 PHE A N 1
ATOM 861 C CA . PHE A 1 111 ? -8.110 0.909 5.527 1.00 96.25 111 PHE A CA 1
ATOM 862 C C . PHE A 1 111 ? -8.139 1.047 4.009 1.00 96.25 111 PHE A C 1
ATOM 864 O O . PHE A 1 111 ? -8.455 2.108 3.454 1.00 96.25 111 PHE A O 1
ATOM 871 N N . HIS A 1 112 ? -7.853 -0.057 3.329 1.00 95.00 112 HIS A N 1
ATOM 872 C CA . HIS A 1 112 ? -7.845 -0.170 1.878 1.00 95.00 112 HIS A CA 1
ATOM 873 C C . HIS A 1 112 ? -8.720 -1.349 1.427 1.00 95.00 112 HIS A C 1
ATOM 875 O O . HIS A 1 112 ? -8.561 -2.455 1.922 1.00 95.00 112 HIS A O 1
ATOM 881 N N . LYS A 1 113 ? -9.647 -1.130 0.480 1.00 92.88 113 LYS A N 1
ATOM 882 C CA . LYS A 1 113 ? -10.517 -2.169 -0.128 1.00 92.88 113 LYS A CA 1
ATOM 883 C C . LYS A 1 113 ? -11.330 -3.054 0.836 1.00 92.88 113 LYS A C 1
ATOM 885 O O . LYS A 1 113 ? -11.864 -4.070 0.406 1.00 92.88 113 LYS A O 1
ATOM 890 N N . VAL A 1 114 ? -11.505 -2.669 2.097 1.00 95.00 114 VAL A N 1
ATOM 891 C CA . VAL A 1 114 ? -12.182 -3.517 3.097 1.00 95.00 114 VAL A CA 1
ATOM 892 C C . VAL A 1 114 ? -13.641 -3.847 2.759 1.00 95.00 114 VAL A C 1
ATOM 894 O O . VAL A 1 114 ? -14.061 -4.965 3.012 1.00 95.00 114 VAL A O 1
ATOM 897 N N . HIS A 1 115 ? -14.370 -2.964 2.066 1.00 94.31 115 HIS A N 1
ATOM 898 C CA . HIS A 1 115 ? -15.726 -3.260 1.567 1.00 94.31 115 HIS A CA 1
ATOM 899 C C . HIS A 1 115 ? -15.780 -4.403 0.544 1.00 94.31 115 HIS A C 1
ATOM 901 O O . HIS A 1 115 ? -16.828 -5.006 0.362 1.00 94.31 115 HIS A O 1
ATOM 907 N N . LEU A 1 116 ? -14.673 -4.662 -0.159 1.00 91.81 116 LEU A N 1
ATOM 908 C CA . LEU A 1 116 ? -14.558 -5.768 -1.110 1.00 91.81 116 LEU A CA 1
ATOM 909 C C . LEU A 1 116 ? -13.959 -7.007 -0.444 1.00 91.81 116 LEU A C 1
ATOM 911 O O . LEU A 1 116 ? -14.379 -8.121 -0.722 1.00 91.81 116 LEU A O 1
ATOM 915 N N . MET A 1 117 ? -12.933 -6.806 0.380 1.00 93.94 117 MET A N 1
ATOM 916 C CA . MET A 1 117 ? -12.113 -7.898 0.898 1.00 93.94 117 MET A CA 1
ATOM 917 C C . MET A 1 117 ? -12.707 -8.554 2.142 1.00 93.94 117 MET A C 1
ATOM 919 O O . MET A 1 117 ? -12.527 -9.752 2.317 1.00 93.94 117 MET A O 1
ATOM 923 N N . ILE A 1 118 ? -13.342 -7.766 3.015 1.00 95.38 118 ILE A N 1
ATOM 924 C CA . ILE A 1 118 ? -13.838 -8.185 4.334 1.00 95.38 118 ILE A CA 1
ATOM 925 C C . ILE A 1 118 ? -15.152 -7.468 4.701 1.00 95.38 118 ILE A C 1
ATOM 927 O O . ILE A 1 118 ? -15.228 -6.822 5.749 1.00 95.38 118 ILE A O 1
ATOM 931 N N . PRO A 1 119 ? -16.193 -7.534 3.845 1.00 94.88 119 PRO A N 1
ATOM 932 C CA . PRO A 1 119 ? -17.449 -6.808 4.062 1.00 94.88 119 PRO A CA 1
ATOM 933 C C . PRO A 1 119 ? -18.104 -7.136 5.413 1.00 94.88 119 PRO A C 1
ATOM 935 O O . PRO A 1 119 ? -18.623 -6.240 6.076 1.00 94.88 119 PRO A O 1
ATOM 938 N N . ASP A 1 120 ? -17.988 -8.383 5.869 1.00 96.38 120 ASP A N 1
ATOM 939 C CA . ASP A 1 120 ? -18.589 -8.854 7.123 1.00 96.38 120 ASP A CA 1
ATOM 940 C C . ASP A 1 120 ? -17.924 -8.257 8.375 1.00 96.38 120 ASP A C 1
ATOM 942 O O . ASP A 1 120 ? -18.492 -8.278 9.465 1.00 96.38 120 ASP A O 1
ATOM 946 N N . ARG A 1 121 ? -16.728 -7.672 8.228 1.00 95.88 121 ARG A N 1
ATOM 947 C CA . ARG A 1 121 ? -15.980 -7.022 9.315 1.00 95.88 121 ARG A CA 1
ATOM 948 C C . ARG A 1 121 ? -16.181 -5.504 9.356 1.00 95.88 121 ARG A C 1
ATOM 950 O O . ARG A 1 121 ? -15.577 -4.842 10.197 1.00 95.88 121 ARG A O 1
ATOM 957 N N . LEU A 1 122 ? -17.014 -4.919 8.487 1.00 95.19 122 LEU A N 1
ATOM 958 C CA . LEU A 1 122 ? -17.197 -3.460 8.441 1.00 95.19 122 LEU A CA 1
ATOM 959 C C . LEU A 1 122 ? -17.705 -2.880 9.765 1.00 95.19 122 LEU A C 1
ATOM 961 O O . LEU A 1 122 ? -17.200 -1.845 10.186 1.00 95.19 122 LEU A O 1
ATOM 965 N N . GLY A 1 123 ? -18.608 -3.572 10.465 1.00 93.69 123 GLY A N 1
ATOM 966 C CA . GLY A 1 123 ? -19.077 -3.133 11.784 1.00 93.69 123 GLY A CA 1
ATOM 967 C C . GLY A 1 123 ? -17.978 -3.124 12.856 1.00 93.69 123 GLY A C 1
ATOM 968 O O . GLY A 1 123 ? -18.034 -2.332 13.795 1.00 93.69 123 GLY A O 1
ATOM 969 N N . ASP A 1 124 ? -16.944 -3.961 12.718 1.00 93.94 124 ASP A N 1
ATOM 970 C CA . ASP A 1 124 ? -15.762 -3.895 13.583 1.00 93.94 124 ASP A CA 1
ATOM 971 C C . ASP A 1 124 ? -14.889 -2.697 13.242 1.00 93.94 124 ASP A C 1
ATOM 973 O O . ASP A 1 124 ? -14.448 -1.969 14.131 1.00 93.94 124 ASP A O 1
ATOM 977 N N . ILE A 1 125 ? -14.678 -2.483 11.945 1.00 96.12 125 ILE A N 1
ATOM 978 C CA . ILE A 1 125 ? -13.865 -1.390 11.425 1.00 96.12 125 ILE A CA 1
ATOM 979 C C . ILE A 1 125 ? -14.481 -0.036 11.782 1.00 96.12 125 ILE A C 1
ATOM 981 O O . ILE A 1 125 ? -13.745 0.868 12.155 1.00 96.12 125 ILE A O 1
ATOM 985 N N . GLU A 1 126 ? -15.805 0.108 11.725 1.00 95.12 126 GLU A N 1
ATOM 986 C CA . GLU A 1 126 ? -16.526 1.346 12.051 1.00 95.12 126 GLU A CA 1
ATOM 987 C C . GLU A 1 126 ? -16.305 1.832 13.481 1.00 95.12 126 GLU A C 1
ATOM 989 O O . GLU A 1 126 ? -16.255 3.041 13.708 1.00 95.12 126 GLU A O 1
ATOM 994 N N . ARG A 1 127 ? -16.125 0.917 14.444 1.00 91.88 127 ARG A N 1
ATOM 995 C CA . ARG A 1 127 ? -15.830 1.298 15.837 1.00 91.88 127 ARG A CA 1
ATOM 996 C C . ARG A 1 127 ? -14.545 2.116 15.932 1.00 91.88 127 ARG A C 1
ATOM 998 O O . ARG A 1 127 ? -14.438 2.999 16.778 1.00 91.88 127 ARG A O 1
ATOM 1005 N N . TRP A 1 128 ? -13.594 1.830 15.047 1.00 93.94 128 TRP A N 1
ATOM 1006 C CA . TRP A 1 128 ? -12.334 2.550 14.942 1.00 93.94 128 TRP A CA 1
ATOM 1007 C C . TRP A 1 128 ? -12.358 3.665 13.890 1.00 93.94 128 TRP A C 1
ATOM 1009 O O . TRP A 1 128 ? -11.781 4.729 14.077 1.00 93.94 128 TRP A O 1
ATOM 1019 N N . CYS A 1 129 ? -13.035 3.434 12.775 1.00 96.25 129 CYS A N 1
ATOM 1020 C CA . CYS A 1 129 ? -13.000 4.254 11.577 1.00 96.25 129 CYS A CA 1
ATOM 1021 C C . CYS A 1 129 ? -14.431 4.576 11.142 1.00 96.25 129 CYS A C 1
ATOM 1023 O O . CYS A 1 129 ? -14.916 3.991 10.170 1.00 96.25 129 CYS A O 1
ATOM 1025 N N . PRO A 1 130 ? -15.141 5.471 11.847 1.00 93.06 130 PRO A N 1
ATOM 1026 C CA . PRO A 1 130 ? -16.531 5.788 11.523 1.00 93.06 130 PRO A CA 1
ATOM 1027 C C . PRO A 1 130 ? -16.682 6.347 10.099 1.00 93.06 130 PRO A C 1
ATOM 1029 O O . PRO A 1 130 ? -17.730 6.205 9.472 1.00 93.06 130 PRO A O 1
ATOM 1032 N N . GLU A 1 131 ? -15.617 6.923 9.536 1.00 94.31 131 GLU A N 1
ATOM 1033 C CA . GLU A 1 131 ? -15.584 7.421 8.163 1.00 94.31 131 GLU A CA 1
ATOM 1034 C C . GLU A 1 131 ? -15.503 6.307 7.111 1.00 94.31 131 GLU A C 1
ATOM 1036 O O . GLU A 1 131 ? -15.576 6.602 5.915 1.00 94.31 131 GLU A O 1
ATOM 1041 N N . ILE A 1 132 ? -15.334 5.036 7.501 1.00 94.88 132 ILE A N 1
ATOM 1042 C CA . ILE A 1 132 ? -15.081 3.953 6.545 1.00 94.88 132 ILE A CA 1
ATOM 1043 C C . ILE A 1 132 ? -16.186 3.849 5.497 1.00 94.88 132 ILE A C 1
ATOM 1045 O O . ILE A 1 132 ? -15.879 3.678 4.319 1.00 94.88 132 ILE A O 1
ATOM 1049 N N . GLN A 1 133 ? -17.440 4.088 5.881 1.00 91.38 133 GLN A N 1
ATOM 1050 C CA . GLN A 1 133 ? -18.586 4.041 4.976 1.00 91.38 133 GLN A CA 1
ATOM 1051 C C . GLN A 1 133 ? -18.527 5.083 3.850 1.00 91.38 133 GLN A C 1
ATOM 1053 O O . GLN A 1 133 ? -19.094 4.864 2.779 1.00 91.38 133 GLN A O 1
ATOM 1058 N N . LEU A 1 134 ? -17.768 6.174 4.016 1.00 91.12 134 LEU A N 1
ATOM 1059 C CA . LEU A 1 134 ? -17.521 7.144 2.941 1.00 91.12 134 LEU A CA 1
ATOM 1060 C C . LEU A 1 134 ? -16.653 6.563 1.808 1.00 91.12 134 LEU A C 1
ATOM 1062 O O . LEU A 1 134 ? -16.643 7.103 0.706 1.00 91.12 134 LEU A O 1
ATOM 1066 N N . ALA A 1 135 ? -15.922 5.472 2.064 1.00 89.81 135 ALA A N 1
ATOM 1067 C CA . ALA A 1 135 ? -15.150 4.731 1.063 1.00 89.81 135 ALA A CA 1
ATOM 1068 C C . ALA A 1 135 ? -15.887 3.498 0.510 1.00 89.81 135 ALA A C 1
ATOM 1070 O O . ALA A 1 135 ? -15.285 2.706 -0.223 1.00 89.81 135 ALA A O 1
ATOM 1071 N N . GLY A 1 136 ? -17.148 3.299 0.894 1.00 87.12 136 GLY A N 1
ATOM 1072 C CA . GLY A 1 136 ? -17.989 2.221 0.392 1.00 87.12 136 GLY A CA 1
ATOM 1073 C C . GLY A 1 136 ? -18.611 2.542 -0.972 1.00 87.12 136 GLY A C 1
ATOM 1074 O O . GLY A 1 136 ? -18.549 3.679 -1.448 1.00 87.12 136 GLY A O 1
ATOM 1075 N N . PRO A 1 137 ? -19.241 1.552 -1.629 1.00 84.50 137 PRO A N 1
ATOM 1076 C CA . PRO A 1 137 ? -20.048 1.807 -2.814 1.00 84.50 137 PRO A CA 1
ATOM 1077 C C . PRO A 1 137 ? -21.162 2.819 -2.513 1.00 84.50 137 PRO A C 1
ATOM 1079 O O . PRO A 1 137 ? -21.982 2.614 -1.614 1.00 84.50 137 PRO A O 1
ATOM 1082 N N . GLY A 1 138 ? -21.212 3.899 -3.295 1.00 79.75 138 GLY A N 1
ATOM 1083 C CA . GLY A 1 138 ? -22.320 4.854 -3.253 1.00 79.75 138 GLY A CA 1
ATOM 1084 C C . GLY A 1 138 ? -23.635 4.242 -3.752 1.00 79.75 138 GLY A C 1
ATOM 1085 O O . GLY A 1 138 ? -23.668 3.112 -4.241 1.00 79.75 138 GLY A O 1
ATOM 1086 N N . LEU A 1 139 ? -24.725 5.013 -3.691 1.00 79.06 139 LEU A N 1
ATOM 1087 C CA . LEU A 1 139 ? -26.074 4.566 -4.083 1.00 79.06 139 LEU A CA 1
ATOM 1088 C C . LEU A 1 139 ? -26.125 3.941 -5.489 1.00 79.06 139 LEU A C 1
ATOM 1090 O O . LEU A 1 139 ? -26.787 2.928 -5.691 1.00 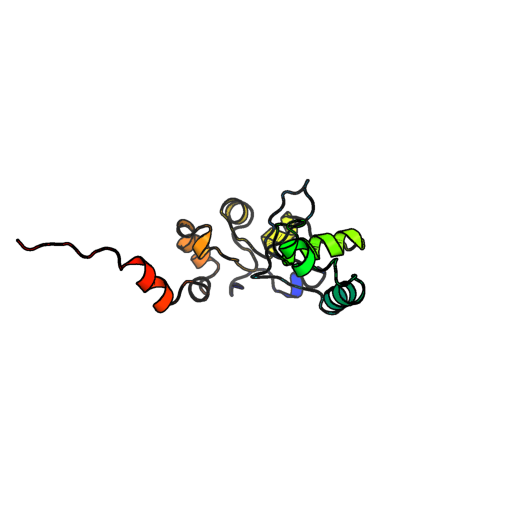79.06 139 LEU A O 1
ATOM 1094 N N . LEU A 1 140 ? -25.357 4.483 -6.438 1.00 75.06 140 LEU A N 1
ATOM 1095 C CA . LEU A 1 140 ? -25.274 3.961 -7.808 1.00 75.06 140 LEU A CA 1
ATOM 1096 C C . LEU A 1 140 ? -24.548 2.609 -7.906 1.00 75.06 140 LEU A C 1
ATOM 1098 O O . LEU A 1 140 ? -24.804 1.834 -8.822 1.00 75.06 140 LEU A O 1
ATOM 1102 N N . GLY A 1 141 ? -23.636 2.320 -6.975 1.00 66.62 141 GLY A N 1
ATOM 1103 C CA . GLY A 1 141 ? -22.935 1.039 -6.906 1.00 66.62 141 GLY A CA 1
ATOM 1104 C C . GLY A 1 141 ? -23.792 -0.071 -6.296 1.00 66.62 141 GLY A C 1
ATOM 1105 O O . GLY A 1 141 ? -23.653 -1.221 -6.697 1.00 66.62 141 GLY A O 1
ATOM 1106 N N . LYS A 1 142 ? -24.700 0.275 -5.372 1.00 62.47 142 LYS A N 1
ATOM 1107 C CA . LYS A 1 142 ? -25.589 -0.683 -4.692 1.00 62.47 142 LYS A CA 1
ATOM 1108 C C . LYS A 1 142 ? -26.706 -1.210 -5.603 1.00 62.47 142 LYS A C 1
ATOM 1110 O O . LYS A 1 142 ? -26.970 -2.404 -5.597 1.00 62.47 142 LYS A O 1
ATOM 1115 N N . MET A 1 143 ? -27.277 -0.367 -6.469 1.00 54.44 143 MET A N 1
ATOM 1116 C CA . MET A 1 143 ? -28.370 -0.770 -7.378 1.00 54.44 143 MET A CA 1
ATOM 1117 C C . MET A 1 143 ? -27.968 -1.804 -8.446 1.00 54.44 143 MET A C 1
ATOM 1119 O O . MET A 1 143 ? -28.835 -2.453 -9.020 1.00 54.44 143 ME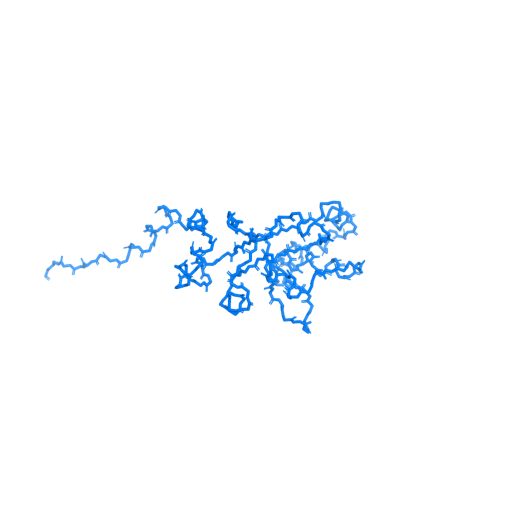T A O 1
ATOM 1123 N N . LYS A 1 144 ? -26.670 -1.997 -8.722 1.00 54.97 144 LYS A N 1
ATOM 1124 C CA . LYS A 1 144 ? -26.214 -3.050 -9.650 1.00 54.97 144 LYS A CA 1
ATOM 1125 C C . LYS A 1 144 ? -26.353 -4.473 -9.084 1.00 54.97 144 LYS A C 1
ATOM 1127 O O . LYS A 1 144 ? -26.198 -5.412 -9.857 1.00 54.97 144 LYS A O 1
ATOM 1132 N N . GLY A 1 145 ? -26.620 -4.629 -7.783 1.00 51.28 145 GLY A N 1
ATOM 1133 C CA . GLY A 1 145 ? -26.797 -5.930 -7.125 1.00 51.28 145 GLY A CA 1
ATOM 1134 C C . GLY A 1 145 ? -28.233 -6.468 -7.120 1.00 51.28 145 GLY A C 1
ATOM 1135 O O . GLY A 1 145 ? -28.405 -7.680 -7.088 1.00 51.28 145 GLY A O 1
ATOM 1136 N N . ASP A 1 146 ? -29.246 -5.598 -7.221 1.00 46.69 146 ASP A N 1
ATOM 1137 C CA . ASP A 1 146 ? -30.665 -5.981 -7.063 1.00 46.69 146 ASP A CA 1
ATOM 1138 C C . ASP A 1 146 ? -31.386 -6.300 -8.386 1.00 46.69 146 ASP A C 1
ATOM 1140 O O . ASP A 1 146 ? -32.522 -6.763 -8.390 1.00 46.69 146 ASP A O 1
ATOM 1144 N N . ALA A 1 147 ? -30.738 -6.110 -9.538 1.00 46.69 147 ALA A N 1
ATOM 1145 C CA . ALA A 1 147 ? -31.364 -6.286 -10.854 1.00 46.69 147 ALA A CA 1
ATOM 1146 C C . ALA A 1 147 ? -31.523 -7.758 -11.310 1.00 46.69 147 ALA A C 1
ATOM 1148 O O . ALA A 1 147 ? -31.602 -8.014 -12.509 1.00 46.69 147 ALA A O 1
ATOM 1149 N N . THR A 1 148 ? -31.542 -8.729 -10.387 1.00 44.34 148 THR A N 1
ATOM 1150 C CA . THR A 1 148 ? -31.780 -10.156 -10.711 1.00 44.34 148 THR A CA 1
ATOM 1151 C C . THR A 1 148 ? -33.026 -10.758 -10.058 1.00 44.34 148 THR A C 1
ATOM 1153 O O . THR A 1 148 ? -33.301 -11.931 -10.275 1.00 44.34 148 THR A O 1
ATOM 1156 N N . GLY A 1 149 ? -33.821 -9.968 -9.332 1.00 41.66 149 GLY A N 1
ATOM 1157 C CA . GLY A 1 149 ? -35.126 -10.389 -8.816 1.00 41.66 149 GLY A CA 1
ATOM 1158 C C . GLY A 1 149 ? -36.273 -9.780 -9.614 1.00 41.66 149 GLY A C 1
ATOM 1159 O O . GLY A 1 149 ? -36.926 -8.862 -9.130 1.00 41.66 149 GLY A O 1
ATOM 1160 N N . ILE A 1 150 ? -36.496 -10.246 -10.844 1.00 42.16 150 ILE A N 1
ATOM 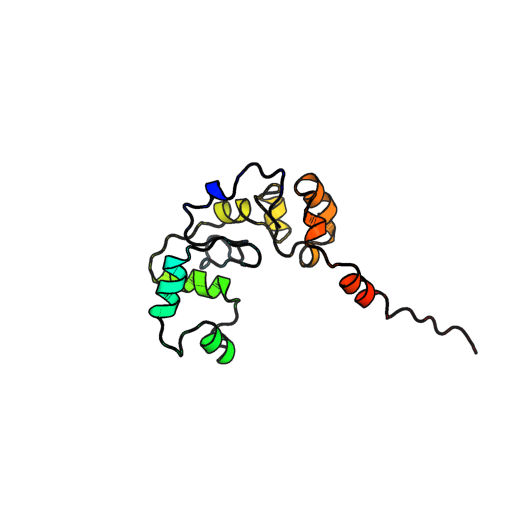1161 C CA . ILE A 1 150 ? -37.837 -10.184 -11.433 1.00 42.16 150 ILE A CA 1
ATOM 1162 C C . ILE A 1 150 ? -38.410 -11.578 -11.215 1.00 42.16 150 ILE A C 1
ATOM 1164 O O . ILE A 1 150 ? -38.029 -12.518 -11.909 1.00 42.16 150 ILE A O 1
ATOM 1168 N N . ASP A 1 151 ? -39.253 -11.698 -10.191 1.00 40.19 151 ASP A N 1
ATOM 1169 C CA . ASP A 1 151 ? -40.188 -12.806 -10.064 1.00 40.19 151 ASP A CA 1
ATOM 1170 C C . ASP A 1 151 ? -41.090 -12.783 -11.307 1.00 40.19 151 ASP A C 1
ATOM 1172 O O . ASP A 1 151 ? -41.845 -11.832 -11.523 1.00 40.19 151 ASP A O 1
ATOM 1176 N N . GLU A 1 152 ? -40.964 -13.799 -12.160 1.00 38.66 152 GLU A N 1
ATOM 1177 C CA . GLU A 1 152 ? -41.991 -14.125 -13.147 1.00 38.66 152 GLU A CA 1
ATOM 1178 C C . GLU A 1 152 ? -43.149 -14.791 -12.396 1.00 38.66 152 GLU A C 1
ATOM 1180 O O . GLU A 1 152 ? -43.176 -16.006 -12.212 1.00 38.66 152 GLU A O 1
ATOM 1185 N N . ASP A 1 153 ? -44.082 -13.965 -11.932 1.00 41.09 153 ASP A N 1
ATOM 1186 C CA . ASP A 1 153 ? -45.446 -14.372 -11.610 1.00 41.09 153 ASP A CA 1
ATOM 1187 C C . ASP A 1 153 ? -46.337 -13.803 -12.725 1.00 41.09 153 ASP A C 1
ATOM 1189 O O . ASP A 1 153 ? -46.361 -12.587 -12.917 1.00 41.09 153 ASP A O 1
ATOM 1193 N N . ASP A 1 154 ? -46.935 -14.692 -13.530 1.00 40.66 154 ASP A N 1
ATOM 1194 C CA . ASP A 1 154 ? -48.240 -14.557 -14.210 1.00 40.66 154 ASP A CA 1
ATOM 1195 C C . ASP A 1 154 ? -48.336 -15.490 -15.441 1.00 40.66 154 ASP A C 1
ATOM 1197 O O . ASP A 1 154 ? -47.766 -15.207 -16.501 1.00 40.66 154 ASP A O 1
ATOM 1201 N N . GLY A 1 155 ? -49.136 -16.565 -15.333 1.00 38.06 155 GLY A N 1
ATOM 1202 C CA . GLY A 1 155 ? -49.671 -17.308 -16.490 1.00 38.06 155 GLY A CA 1
ATOM 1203 C C . GLY A 1 155 ? -49.907 -18.798 -16.298 1.00 38.06 155 GLY A C 1
ATOM 1204 O O . GLY A 1 155 ? -49.106 -19.574 -16.862 1.00 38.06 155 GLY A O 1
#

Secondary structure (DSSP, 8-state):
-B-TT-SS-GGGGTT-SEEEEE-S-TTS---EEEEEEEE-HHHHHHHHHHS-GGGSHHHHHHTTS--S-HHHHHHHHHHHTT-----HHHHHHHEE-SHHHHHH-SS-SEESSHHHH-GGGHHHHHHH-GGGGGGS--HHHHTTSSTT-------

Foldseek 3Di:
DFFPLFPDDPVNCVVAQKAAQWPDAQPDQTAHDVVPMDHNPVVVVVLVVPDDPCPQPVNCCVVVVDPDDNRRVVSVSCVVVVHDHDGNLVRLQAEHEEDVSCVVPVRHSYYDPCCPHPVVCVVSNCVRGVCVCVVHDDPVRVVVPPVPDPPPDDD

pLDDT: mean 88.86, std 14.39, range [38.06, 97.12]

Sequence (155 aa):
MICGNAHRTVNSFLPSTFIGAPLSRDNQPKKFNGGLSLRNRPLVLSILSSIAFNATWEAEASAKTYTHGEDAWFAREMERRGVKLPNRAEAVQFACQGESQLDEWPEPLGFHKVHLMIPDRLGDIERWCPEIQLAGPGLLGKMKGDATGIDEDDG

Radius of gyration: 18.85 Å; chains: 1; bounding box: 68×30×40 Å